Protein AF-A0A2V8FQ48-F1 (afdb_monomer_lite)

Radius of gyration: 16.32 Å; chains: 1; bounding box: 40×25×46 Å

pLDDT: mean 94.97, std 3.78, range [78.0, 98.56]

Structure (mmCIF, N/CA/C/O backbone):
data_AF-A0A2V8FQ48-F1
#
_entry.id   AF-A0A2V8FQ48-F1
#
loop_
_atom_site.group_PDB
_atom_site.id
_atom_site.type_symbol
_atom_site.label_atom_id
_atom_site.label_alt_id
_atom_site.label_comp_id
_atom_site.label_asym_id
_atom_site.label_entity_id
_atom_site.label_seq_id
_atom_site.pdbx_PDB_ins_code
_atom_site.Cartn_x
_atom_site.Cartn_y
_atom_site.Cartn_z
_atom_site.occupancy
_atom_site.B_iso_or_equiv
_atom_site.auth_seq_id
_atom_site.auth_comp_id
_atom_site.auth_asym_id
_atom_site.auth_atom_id
_atom_site.pdbx_PDB_model_num
ATOM 1 N N . MET A 1 1 ? -17.079 -13.298 23.525 1.00 84.00 1 MET A N 1
ATOM 2 C CA . MET A 1 1 ? -17.749 -12.470 22.495 1.00 84.00 1 MET A CA 1
ATOM 3 C C . MET A 1 1 ? -16.699 -11.563 21.871 1.00 84.00 1 MET A C 1
ATOM 5 O O . MET A 1 1 ? -16.005 -10.889 22.623 1.00 84.00 1 MET A O 1
ATOM 9 N N . ILE A 1 2 ? -16.544 -11.592 20.545 1.00 91.88 2 ILE A N 1
ATOM 10 C CA . ILE A 1 2 ? -15.587 -10.743 19.812 1.00 91.88 2 ILE A CA 1
ATOM 11 C C . ILE A 1 2 ? -16.107 -9.300 19.815 1.00 91.88 2 ILE A C 1
ATOM 13 O O . ILE A 1 2 ? -17.296 -9.086 19.600 1.00 91.88 2 ILE A O 1
ATOM 17 N N . ARG A 1 3 ? -15.232 -8.326 20.095 1.00 94.06 3 ARG A N 1
ATOM 18 C CA . ARG A 1 3 ? -15.585 -6.891 20.161 1.00 94.06 3 ARG A CA 1
ATOM 19 C C . ARG A 1 3 ? -14.783 -6.008 19.208 1.00 94.06 3 ARG A C 1
ATOM 21 O O . ARG A 1 3 ? -15.171 -4.868 18.967 1.00 94.06 3 ARG A O 1
ATOM 28 N N . GLY A 1 4 ? -13.681 -6.524 18.680 1.00 96.75 4 GLY A N 1
ATOM 29 C CA . GLY A 1 4 ? -12.855 -5.808 17.726 1.00 96.75 4 GLY A CA 1
ATOM 30 C C . GLY A 1 4 ? -12.203 -6.753 16.735 1.00 96.75 4 GLY A C 1
ATOM 31 O O . GLY A 1 4 ? -12.072 -7.947 17.009 1.00 96.75 4 GLY A O 1
ATOM 32 N N . ILE A 1 5 ? -11.860 -6.198 15.580 1.00 97.62 5 ILE A N 1
ATOM 33 C CA . ILE A 1 5 ? -11.263 -6.907 14.452 1.00 97.62 5 ILE A CA 1
ATOM 34 C C . ILE A 1 5 ? -10.086 -6.063 13.972 1.00 97.62 5 ILE A C 1
ATOM 36 O O . ILE A 1 5 ? -10.246 -4.869 13.713 1.00 97.62 5 ILE A O 1
ATOM 40 N N . LEU A 1 6 ? -8.914 -6.683 13.888 1.00 97.31 6 LEU A N 1
ATOM 41 C CA . LEU A 1 6 ? -7.713 -6.069 13.339 1.00 97.31 6 LEU A CA 1
ATOM 42 C C . LEU A 1 6 ? -7.457 -6.657 11.956 1.00 97.31 6 LEU A C 1
ATOM 44 O O . LEU A 1 6 ? -7.508 -7.875 11.784 1.00 97.31 6 LEU A O 1
ATOM 48 N N . PHE A 1 7 ? -7.194 -5.787 10.991 1.00 97.00 7 PHE A N 1
ATOM 49 C CA . PHE A 1 7 ? -6.877 -6.147 9.617 1.00 97.00 7 PHE A CA 1
ATOM 50 C C . PHE A 1 7 ? -5.411 -5.857 9.320 1.00 97.00 7 PHE A C 1
ATOM 52 O O . PHE A 1 7 ? -4.840 -4.895 9.837 1.00 97.00 7 PHE A O 1
ATOM 59 N N . ASP A 1 8 ? -4.821 -6.662 8.444 1.00 95.62 8 ASP A N 1
ATOM 60 C CA . ASP A 1 8 ? -3.612 -6.249 7.741 1.00 95.62 8 ASP A CA 1
ATOM 61 C C . ASP A 1 8 ? -3.965 -5.268 6.612 1.00 95.62 8 ASP A C 1
ATOM 63 O O . ASP A 1 8 ? -5.108 -5.235 6.149 1.00 95.62 8 ASP A O 1
ATOM 67 N N . MET A 1 9 ? -2.987 -4.495 6.138 1.00 94.44 9 MET A N 1
ATOM 68 C CA . MET A 1 9 ? -3.141 -3.721 4.904 1.00 94.44 9 MET A CA 1
ATOM 69 C C . MET A 1 9 ? -2.758 -4.582 3.695 1.00 94.44 9 MET A C 1
ATOM 71 O O . MET A 1 9 ? -3.629 -4.951 2.901 1.00 94.44 9 MET A O 1
ATOM 75 N N . GLY A 1 10 ? -1.475 -4.948 3.615 1.00 89.19 10 GLY A N 1
ATOM 76 C CA . GLY A 1 10 ? -0.878 -5.647 2.478 1.00 89.19 10 GLY A CA 1
ATOM 77 C C . GLY A 1 10 ? -1.511 -7.011 2.222 1.00 89.19 10 GLY A C 1
ATOM 78 O O . GLY A 1 10 ? -1.572 -7.862 3.107 1.00 89.19 10 GLY A O 1
ATOM 79 N N . GLY A 1 11 ? -2.021 -7.216 1.011 1.00 83.81 11 GLY A N 1
ATOM 80 C CA . GLY A 1 11 ? -2.681 -8.446 0.585 1.00 83.81 11 GLY A CA 1
ATOM 81 C C . GLY A 1 11 ? -4.034 -8.706 1.249 1.00 83.81 11 GLY A C 1
ATOM 82 O O . GLY A 1 11 ? -4.675 -9.687 0.906 1.00 83.81 11 GLY A O 1
ATOM 83 N N . THR A 1 12 ? -4.507 -7.856 2.167 1.00 91.94 12 THR A N 1
ATOM 84 C CA . THR A 1 12 ? -5.831 -7.991 2.798 1.00 91.94 12 THR A CA 1
ATOM 85 C C . THR A 1 12 ? -6.741 -6.866 2.330 1.00 91.94 12 THR A C 1
ATOM 87 O O . THR A 1 12 ? -7.610 -7.080 1.485 1.00 91.94 12 THR A O 1
ATOM 90 N N . LEU A 1 13 ? -6.515 -5.648 2.827 1.00 93.38 13 LEU A N 1
ATOM 91 C CA . LEU A 1 13 ? -7.339 -4.501 2.464 1.00 93.38 13 LEU A CA 1
ATOM 92 C C . LEU A 1 13 ? -6.982 -3.931 1.088 1.00 93.38 13 LEU A C 1
ATOM 94 O O . LEU A 1 13 ? -7.852 -3.341 0.455 1.00 93.38 13 LEU A O 1
ATOM 98 N N . ASP A 1 14 ? -5.757 -4.126 0.600 1.00 89.88 14 ASP A N 1
ATOM 99 C CA . ASP A 1 14 ? -5.295 -3.583 -0.688 1.00 89.88 14 ASP A CA 1
ATOM 100 C C . ASP A 1 14 ? -5.208 -4.612 -1.837 1.00 89.88 14 ASP A C 1
ATOM 102 O O . ASP A 1 14 ? -4.837 -4.254 -2.963 1.00 89.88 14 ASP A O 1
ATOM 106 N N . GLY A 1 15 ? -5.528 -5.886 -1.567 1.00 83.31 15 GLY A N 1
ATOM 107 C CA . GLY A 1 15 ? -5.160 -6.983 -2.466 1.00 83.31 15 GLY A CA 1
ATOM 108 C C . GLY A 1 15 ? -6.039 -8.235 -2.473 1.00 83.31 15 GLY A C 1
ATOM 109 O O . GLY A 1 15 ? -5.708 -9.138 -3.229 1.00 83.31 15 GLY A O 1
ATOM 110 N N . ASP A 1 16 ? -7.123 -8.317 -1.691 1.00 83.31 16 ASP A N 1
ATOM 111 C CA . ASP A 1 16 ? -8.076 -9.455 -1.696 1.00 83.31 16 ASP A CA 1
ATOM 112 C C . ASP A 1 16 ? -7.403 -10.848 -1.628 1.00 83.31 16 ASP A C 1
ATOM 114 O O . ASP A 1 16 ? -7.691 -11.769 -2.389 1.00 83.31 16 ASP A O 1
ATOM 118 N N . GLY A 1 17 ? -6.414 -10.990 -0.747 1.00 83.69 17 GLY A N 1
ATOM 119 C CA . GLY A 1 17 ? -5.619 -12.207 -0.562 1.00 83.69 17 GLY A CA 1
ATOM 120 C C . GLY A 1 17 ? -4.400 -12.341 -1.481 1.00 83.69 17 GLY A C 1
ATOM 121 O O . GLY A 1 17 ? -3.628 -13.287 -1.319 1.00 83.69 17 GLY A O 1
ATOM 122 N N . LEU A 1 18 ? -4.190 -11.426 -2.433 1.00 86.62 18 LEU A N 1
ATOM 123 C CA . LEU A 1 18 ? -3.072 -11.483 -3.376 1.00 86.62 18 LEU A CA 1
ATOM 124 C C . LEU A 1 18 ? -1.869 -10.669 -2.905 1.00 86.62 18 LEU A C 1
ATOM 126 O O . LEU A 1 18 ? -1.953 -9.468 -2.640 1.00 86.62 18 LEU A O 1
ATOM 130 N N . HIS A 1 19 ? -0.706 -11.316 -2.910 1.00 90.06 19 HIS A N 1
ATOM 131 C CA . HIS A 1 19 ? 0.565 -10.654 -2.658 1.00 90.06 19 HIS A CA 1
ATOM 132 C C . HIS A 1 19 ? 0.923 -9.698 -3.809 1.00 90.06 19 HIS A C 1
ATOM 134 O O . HIS A 1 19 ? 0.735 -10.018 -4.987 1.00 90.06 19 HIS A O 1
ATOM 140 N N . TRP A 1 20 ? 1.503 -8.539 -3.488 1.00 93.56 20 TRP A N 1
ATOM 141 C CA . TRP A 1 20 ? 1.867 -7.513 -4.473 1.00 93.56 20 TRP A CA 1
ATOM 142 C C . TRP A 1 20 ? 2.779 -8.046 -5.582 1.00 93.56 20 TRP A C 1
ATOM 144 O O . TRP A 1 20 ? 2.535 -7.794 -6.760 1.00 93.56 20 TRP A O 1
ATOM 154 N N . LEU A 1 21 ? 3.779 -8.855 -5.223 1.00 94.38 21 LEU A N 1
ATOM 155 C CA . LEU A 1 21 ? 4.643 -9.526 -6.196 1.00 94.38 21 LEU A CA 1
ATOM 156 C C . LEU A 1 21 ? 3.867 -10.329 -7.253 1.00 94.38 21 LEU A C 1
ATOM 158 O O . LEU A 1 21 ? 4.191 -10.251 -8.436 1.00 94.38 21 LEU A O 1
ATOM 162 N N . ASP A 1 22 ? 2.850 -11.101 -6.863 1.00 92.94 22 ASP A N 1
ATOM 163 C CA . ASP A 1 22 ? 2.088 -11.902 -7.826 1.00 92.94 22 ASP A CA 1
ATOM 164 C C . ASP A 1 22 ? 1.293 -11.012 -8.783 1.00 92.94 22 ASP A C 1
ATOM 166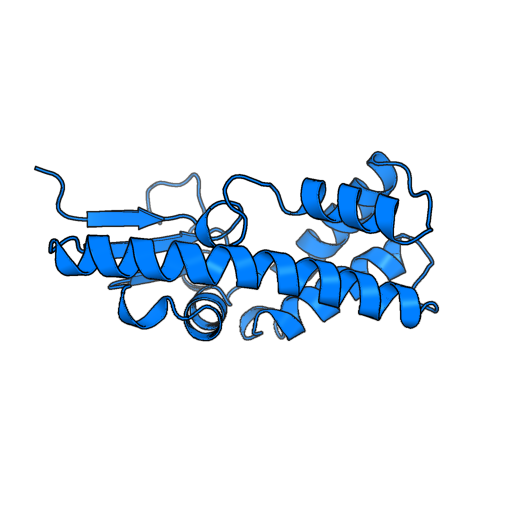 O O . ASP A 1 22 ? 1.222 -11.293 -9.981 1.00 92.94 22 ASP A O 1
ATOM 170 N N . ARG A 1 23 ? 0.792 -9.877 -8.286 1.00 93.50 23 ARG A N 1
ATOM 171 C CA . ARG A 1 23 ? 0.137 -8.856 -9.111 1.00 93.50 23 ARG A CA 1
ATOM 172 C C . ARG A 1 23 ? 1.115 -8.223 -10.098 1.00 93.50 23 ARG A C 1
ATOM 174 O O . ARG A 1 23 ? 0.791 -8.116 -11.278 1.00 93.50 23 ARG A O 1
ATOM 181 N N . PHE A 1 24 ? 2.328 -7.874 -9.663 1.00 95.50 24 PHE A N 1
ATOM 182 C CA . PHE A 1 24 ? 3.360 -7.362 -10.567 1.00 95.50 24 PHE A CA 1
ATOM 183 C C . PHE A 1 24 ? 3.767 -8.388 -11.625 1.00 95.50 24 PHE A C 1
ATOM 185 O O . PHE A 1 24 ? 3.903 -8.023 -12.789 1.00 95.50 24 PHE A O 1
ATOM 192 N N . VAL A 1 25 ? 3.887 -9.672 -11.277 1.00 94.81 25 VAL A N 1
ATOM 193 C CA . VAL A 1 25 ? 4.179 -10.734 -12.257 1.00 94.81 25 VAL A CA 1
ATOM 194 C C . VAL A 1 25 ? 3.121 -10.780 -13.363 1.00 94.81 25 VAL A C 1
ATOM 196 O O . VAL A 1 25 ? 3.474 -10.862 -14.539 1.00 94.81 25 VAL A O 1
ATOM 199 N N . VAL A 1 26 ? 1.836 -10.668 -13.011 1.00 93.12 26 VAL A N 1
ATOM 200 C CA . VAL A 1 26 ? 0.744 -10.597 -13.996 1.00 93.12 26 VAL A CA 1
ATOM 201 C C . VAL A 1 26 ? 0.820 -9.311 -14.825 1.00 93.12 26 VAL A C 1
ATOM 203 O O . VAL A 1 26 ? 0.678 -9.363 -16.046 1.00 93.12 26 VAL A O 1
ATOM 206 N N . LEU A 1 27 ? 1.084 -8.164 -14.191 1.00 94.69 27 LEU A N 1
ATOM 207 C CA . LEU A 1 27 ? 1.189 -6.876 -14.882 1.00 94.69 27 LEU A CA 1
ATOM 208 C C . LEU A 1 27 ? 2.342 -6.843 -15.891 1.00 94.69 27 LEU A C 1
ATOM 210 O O . LEU A 1 27 ? 2.136 -6.381 -17.010 1.00 94.69 27 LEU A O 1
ATOM 214 N N . TYR A 1 28 ? 3.520 -7.368 -15.541 1.00 95.19 28 TYR A N 1
ATOM 215 C CA . TYR A 1 28 ? 4.647 -7.478 -16.474 1.00 95.19 28 TYR A CA 1
ATOM 216 C C . TYR A 1 28 ? 4.333 -8.429 -17.633 1.00 95.19 28 TYR A C 1
ATOM 218 O O . TYR A 1 28 ? 4.587 -8.096 -18.786 1.00 95.19 28 TYR A O 1
ATOM 226 N N . ALA A 1 29 ? 3.705 -9.579 -17.368 1.00 91.75 29 ALA A N 1
ATOM 227 C CA . ALA A 1 29 ? 3.294 -10.490 -18.437 1.00 91.75 29 ALA A CA 1
ATOM 228 C C . ALA A 1 29 ? 2.307 -9.829 -19.423 1.00 91.75 29 ALA A C 1
ATOM 230 O O . ALA A 1 29 ? 2.360 -10.094 -20.624 1.00 91.75 29 ALA A O 1
ATOM 231 N N . GLY A 1 30 ? 1.435 -8.943 -18.928 1.00 89.56 30 GLY A N 1
ATOM 232 C CA . GLY A 1 30 ? 0.481 -8.178 -19.733 1.00 89.56 30 GLY A CA 1
ATOM 233 C C . GLY A 1 30 ? 1.022 -6.878 -20.344 1.00 89.56 30 GLY A C 1
ATOM 234 O O . GLY A 1 30 ? 0.320 -6.253 -21.139 1.00 89.56 30 GLY A O 1
ATOM 235 N N . SER A 1 31 ? 2.240 -6.444 -20.000 1.00 83.69 31 SER A N 1
ATOM 236 C CA . SER A 1 31 ? 2.791 -5.155 -20.447 1.00 83.69 31 SER A CA 1
ATOM 237 C C . SER A 1 31 ? 3.562 -5.226 -21.766 1.00 83.69 31 SER A C 1
ATOM 239 O O . SER A 1 31 ? 3.970 -4.192 -22.290 1.00 83.69 31 SER A O 1
ATOM 241 N N . GLY A 1 32 ? 3.740 -6.429 -22.321 1.00 78.00 32 GLY A N 1
ATOM 242 C CA . GLY A 1 32 ? 4.525 -6.668 -23.535 1.00 78.00 32 GLY A CA 1
ATOM 243 C C . GLY A 1 32 ? 6.020 -6.886 -23.279 1.00 78.00 32 GLY A C 1
ATOM 244 O O . GLY A 1 32 ? 6.746 -7.205 -24.218 1.00 78.00 32 GLY A O 1
ATOM 245 N N . LEU A 1 33 ? 6.478 -6.779 -22.024 1.00 78.38 33 LEU A N 1
ATOM 246 C CA . LEU A 1 33 ? 7.843 -7.107 -21.619 1.00 78.38 33 LEU A CA 1
ATOM 247 C C . LEU A 1 33 ? 7.878 -8.502 -20.979 1.00 78.38 33 LEU A C 1
ATOM 249 O O . LEU A 1 33 ? 7.372 -8.713 -19.879 1.00 78.38 33 LEU A O 1
ATOM 253 N N . THR A 1 34 ? 8.509 -9.472 -21.641 1.00 83.31 34 THR A N 1
ATOM 254 C CA . THR A 1 34 ? 8.689 -10.811 -21.063 1.00 83.31 34 THR A CA 1
ATOM 255 C C . THR A 1 34 ? 9.811 -10.790 -20.026 1.00 83.31 34 THR A C 1
ATOM 257 O O . THR A 1 34 ? 10.976 -11.019 -20.345 1.00 83.31 34 THR A O 1
ATOM 260 N N . VAL A 1 35 ? 9.456 -10.510 -18.772 1.00 90.69 35 VAL A N 1
ATOM 261 C CA . VAL A 1 35 ? 10.381 -10.562 -17.633 1.00 90.69 35 VAL A CA 1
ATOM 262 C C . VAL A 1 35 ? 10.214 -11.898 -16.899 1.00 90.69 35 VAL A C 1
ATOM 264 O O . VAL A 1 35 ? 9.111 -12.203 -16.439 1.00 90.69 35 VAL A O 1
ATOM 267 N N . PRO A 1 36 ? 11.279 -12.706 -16.751 1.00 93.88 36 PRO A N 1
ATOM 268 C CA . PRO A 1 36 ? 11.249 -13.900 -15.910 1.00 93.88 36 PRO A CA 1
ATOM 269 C C . PRO A 1 36 ? 10.812 -13.588 -14.467 1.00 93.88 36 PRO A C 1
ATOM 271 O O . PRO A 1 36 ? 11.174 -12.553 -13.904 1.00 93.88 36 PRO A O 1
ATOM 274 N N . ARG A 1 37 ? 10.030 -14.479 -13.839 1.00 94.94 37 ARG A N 1
ATOM 275 C CA . ARG A 1 37 ? 9.450 -14.253 -12.495 1.00 94.94 37 ARG A CA 1
ATOM 276 C C . ARG A 1 37 ? 10.507 -13.982 -11.419 1.00 94.94 37 ARG A C 1
ATOM 278 O O . ARG A 1 37 ? 10.245 -13.220 -10.494 1.00 94.94 37 ARG A O 1
ATOM 285 N N . ASP A 1 38 ? 11.672 -14.609 -11.511 1.00 96.75 38 ASP A N 1
ATOM 286 C CA . ASP A 1 38 ? 12.823 -14.386 -10.629 1.00 96.75 38 ASP A CA 1
ATOM 287 C C . ASP A 1 38 ? 13.394 -12.969 -10.771 1.00 96.75 38 ASP A C 1
ATOM 289 O O . ASP A 1 38 ? 13.719 -12.335 -9.770 1.00 96.75 38 ASP A O 1
ATOM 293 N N . ARG A 1 39 ? 13.429 -12.425 -11.993 1.00 97.19 39 ARG A N 1
ATOM 294 C CA . ARG A 1 39 ? 13.825 -11.033 -12.245 1.00 97.19 39 ARG A CA 1
ATOM 295 C C . ARG A 1 39 ? 12.786 -10.040 -11.727 1.00 97.19 39 ARG A C 1
ATOM 297 O O . ARG A 1 39 ? 13.174 -9.048 -11.118 1.00 97.19 39 ARG A O 1
ATOM 304 N N . VAL A 1 40 ? 11.488 -10.321 -11.895 1.00 97.00 40 VAL A N 1
ATOM 305 C CA . VAL A 1 40 ? 10.417 -9.502 -11.285 1.00 97.00 40 VAL A CA 1
ATOM 306 C C . VAL A 1 40 ? 10.535 -9.515 -9.762 1.00 97.00 40 VAL A C 1
ATOM 308 O O . VAL A 1 40 ? 10.438 -8.467 -9.135 1.00 97.00 40 VAL A O 1
ATOM 311 N N . ARG A 1 41 ? 10.799 -10.684 -9.166 1.00 97.56 41 ARG A N 1
ATOM 312 C CA . ARG A 1 41 ? 11.015 -10.821 -7.722 1.00 97.56 41 ARG A CA 1
ATOM 313 C C . ARG A 1 41 ? 12.200 -9.998 -7.239 1.00 97.56 41 ARG A C 1
ATOM 315 O O . ARG A 1 41 ? 12.026 -9.212 -6.326 1.00 97.56 41 ARG A O 1
ATOM 322 N N . ALA A 1 42 ? 13.358 -10.111 -7.885 1.00 98.00 42 ALA A N 1
ATOM 323 C CA . ALA A 1 42 ? 14.536 -9.333 -7.503 1.00 98.00 42 ALA A CA 1
ATOM 324 C C . ALA A 1 42 ? 14.290 -7.814 -7.587 1.00 98.00 42 ALA A C 1
ATOM 326 O O . ALA A 1 42 ? 14.713 -7.069 -6.707 1.00 98.00 42 ALA A O 1
ATOM 327 N N . ALA A 1 43 ? 13.576 -7.360 -8.621 1.00 98.00 43 ALA A N 1
ATOM 328 C CA . ALA A 1 43 ? 13.209 -5.956 -8.770 1.00 98.00 43 ALA A CA 1
ATOM 329 C C . ALA A 1 43 ? 12.217 -5.495 -7.691 1.00 98.00 43 ALA A C 1
ATOM 331 O O . ALA A 1 43 ? 12.343 -4.389 -7.170 1.00 98.00 43 ALA A O 1
ATOM 332 N N . PHE A 1 44 ? 11.239 -6.342 -7.359 1.00 97.88 44 PHE A N 1
ATOM 333 C CA . PHE A 1 44 ? 10.263 -6.099 -6.301 1.00 97.88 44 PHE A CA 1
ATOM 334 C C . PHE A 1 44 ? 10.933 -6.032 -4.925 1.00 97.88 44 PHE A C 1
ATOM 336 O O . PHE A 1 44 ? 10.724 -5.063 -4.206 1.00 97.88 44 PHE A O 1
ATOM 343 N N . ASP A 1 45 ? 11.790 -6.999 -4.594 1.00 97.69 45 ASP A N 1
ATOM 344 C CA . ASP A 1 45 ? 12.503 -7.054 -3.314 1.00 97.69 45 ASP A CA 1
ATOM 345 C C . ASP A 1 45 ? 13.402 -5.818 -3.120 1.00 97.69 45 ASP A C 1
ATOM 347 O O . ASP A 1 45 ? 13.489 -5.266 -2.023 1.00 97.69 45 ASP A O 1
ATOM 351 N N . GLU A 1 46 ? 14.040 -5.335 -4.193 1.00 97.88 46 GLU A N 1
ATOM 352 C CA . GLU A 1 46 ? 14.821 -4.095 -4.147 1.00 97.88 46 GLU A CA 1
ATOM 353 C C . GLU A 1 46 ? 13.937 -2.858 -3.933 1.00 97.88 46 GLU A C 1
ATOM 355 O O . GLU A 1 46 ? 14.301 -1.963 -3.167 1.00 97.88 46 GLU A O 1
ATOM 360 N N . ALA A 1 47 ? 12.767 -2.802 -4.570 1.00 98.00 47 ALA A N 1
ATOM 361 C CA . ALA A 1 47 ? 11.822 -1.709 -4.375 1.00 98.00 47 ALA A CA 1
ATOM 362 C C . ALA A 1 47 ? 11.237 -1.692 -2.950 1.00 98.00 47 ALA A C 1
ATOM 364 O O . ALA A 1 47 ? 11.169 -0.620 -2.352 1.00 98.00 47 ALA A O 1
ATOM 365 N N . GLU A 1 48 ? 10.926 -2.853 -2.365 1.00 95.88 48 GLU A N 1
ATOM 366 C CA . GLU A 1 48 ? 10.512 -2.989 -0.959 1.00 95.88 48 GLU A CA 1
ATOM 367 C C . GLU A 1 48 ? 11.614 -2.507 -0.002 1.00 95.88 48 GLU A C 1
ATOM 369 O O . GLU A 1 48 ? 11.365 -1.738 0.931 1.00 95.88 48 GLU A O 1
ATOM 374 N N . ARG A 1 49 ? 12.870 -2.897 -0.265 1.00 95.69 49 ARG A N 1
ATOM 375 C CA . ARG A 1 49 ? 14.029 -2.461 0.528 1.00 95.69 49 ARG A CA 1
ATOM 376 C C . ARG A 1 49 ? 14.193 -0.941 0.505 1.00 95.69 49 ARG A C 1
ATOM 378 O O . ARG A 1 49 ? 14.488 -0.342 1.540 1.00 95.69 49 ARG A O 1
ATOM 385 N N . LEU A 1 50 ? 14.033 -0.319 -0.662 1.00 96.62 50 LEU A N 1
ATOM 386 C CA . LEU A 1 50 ? 14.083 1.136 -0.802 1.00 96.62 50 LEU A CA 1
ATOM 387 C C . LEU A 1 50 ? 12.896 1.790 -0.084 1.00 96.62 50 LEU A C 1
ATOM 389 O O . LEU A 1 50 ? 13.107 2.720 0.699 1.00 96.62 50 LEU A O 1
ATOM 393 N N . ALA A 1 51 ? 11.687 1.246 -0.259 1.00 95.50 51 ALA A N 1
ATOM 394 C CA . ALA A 1 51 ? 10.461 1.761 0.341 1.00 95.50 51 ALA A CA 1
ATOM 395 C C . ALA A 1 51 ? 10.523 1.833 1.867 1.00 95.50 51 ALA A C 1
ATOM 397 O O . ALA A 1 51 ? 10.144 2.848 2.454 1.00 95.50 51 ALA A O 1
ATOM 398 N N . ALA A 1 52 ? 11.078 0.799 2.502 1.00 91.31 52 ALA A N 1
ATOM 399 C CA . ALA A 1 52 ? 11.210 0.716 3.953 1.00 91.31 52 ALA A CA 1
ATOM 400 C C . ALA A 1 52 ? 12.011 1.882 4.569 1.00 91.31 52 ALA A C 1
ATOM 402 O O . ALA A 1 52 ? 11.826 2.209 5.742 1.00 91.31 52 ALA A O 1
ATOM 403 N N . SER A 1 53 ? 12.892 2.515 3.788 1.00 90.38 53 SER A N 1
ATOM 404 C CA . SER A 1 53 ? 13.773 3.603 4.234 1.00 90.38 53 SER A CA 1
ATOM 405 C C . SER A 1 53 ? 13.455 4.970 3.622 1.00 90.38 53 SER A C 1
ATOM 407 O O . SER A 1 53 ? 14.078 5.962 3.991 1.00 90.38 53 SER A O 1
ATOM 409 N N . ASP A 1 54 ? 12.493 5.049 2.702 1.00 94.31 54 ASP A N 1
ATOM 410 C CA . ASP A 1 54 ? 12.192 6.272 1.963 1.00 94.31 54 ASP A CA 1
ATOM 411 C C . ASP A 1 54 ? 11.209 7.160 2.745 1.00 94.31 54 ASP A C 1
ATOM 413 O O . ASP A 1 54 ? 10.107 6.743 3.112 1.00 94.31 54 ASP A O 1
ATOM 417 N N . ASP A 1 55 ? 11.619 8.393 3.046 1.00 94.00 55 ASP A N 1
ATOM 418 C CA . ASP A 1 55 ? 10.797 9.345 3.805 1.00 94.00 55 ASP A CA 1
ATOM 419 C C . ASP A 1 55 ? 9.635 9.914 2.988 1.00 94.00 55 ASP A C 1
ATOM 421 O O . ASP A 1 55 ? 8.617 10.292 3.566 1.00 94.00 55 ASP A O 1
ATOM 425 N N . GLN A 1 56 ? 9.749 9.946 1.656 1.00 95.06 56 GLN A N 1
ATOM 426 C CA . GLN A 1 56 ? 8.655 10.402 0.799 1.00 95.06 56 GLN A CA 1
ATOM 427 C C . GLN A 1 56 ? 7.537 9.356 0.790 1.00 95.06 56 GLN A C 1
ATOM 429 O O . GLN A 1 56 ? 6.372 9.717 0.941 1.00 95.06 56 GLN A O 1
ATOM 434 N N . ILE A 1 57 ? 7.880 8.061 0.746 1.00 95.44 57 ILE A N 1
ATOM 435 C CA . ILE A 1 57 ? 6.904 6.979 0.923 1.00 95.44 57 ILE A CA 1
ATOM 436 C C . ILE A 1 57 ? 6.226 7.050 2.285 1.00 95.44 57 ILE A C 1
ATOM 438 O O . ILE A 1 57 ? 5.031 6.795 2.348 1.00 95.44 57 ILE A O 1
ATOM 442 N N . ALA A 1 58 ? 6.919 7.446 3.356 1.00 94.19 58 ALA A N 1
ATOM 443 C CA . ALA A 1 58 ? 6.340 7.489 4.702 1.00 94.19 58 ALA A CA 1
ATOM 444 C C . ALA A 1 58 ? 5.109 8.400 4.831 1.00 94.19 58 ALA A C 1
ATOM 446 O O . ALA A 1 58 ? 4.336 8.257 5.780 1.00 94.19 58 ALA A O 1
ATOM 447 N N . THR A 1 59 ? 4.918 9.340 3.911 1.00 93.69 59 THR A N 1
ATOM 448 C CA . THR A 1 59 ? 3.751 10.232 3.868 1.00 93.69 59 THR A CA 1
ATOM 449 C C . THR A 1 59 ? 2.937 10.098 2.586 1.00 93.69 59 THR A C 1
ATOM 451 O O . THR A 1 59 ? 1.952 10.813 2.438 1.00 93.69 59 THR A O 1
ATOM 454 N N . ALA A 1 60 ? 3.340 9.208 1.679 1.00 96.62 60 ALA A N 1
ATOM 455 C CA . ALA A 1 60 ? 2.762 9.090 0.351 1.00 96.62 60 ALA A CA 1
ATOM 456 C C . ALA A 1 60 ? 1.370 8.462 0.371 1.00 96.62 60 ALA A C 1
ATOM 458 O O . ALA A 1 60 ? 1.108 7.497 1.102 1.00 96.62 60 ALA A O 1
ATOM 459 N N . GLY A 1 61 ? 0.525 8.971 -0.520 1.00 96.44 61 GLY A N 1
ATOM 460 C CA . GLY A 1 61 ? -0.695 8.294 -0.935 1.00 96.44 61 GLY A CA 1
ATOM 461 C C . GLY A 1 61 ? -0.422 7.069 -1.813 1.00 96.44 61 GLY A C 1
ATOM 462 O O . GLY A 1 61 ? 0.730 6.749 -2.127 1.00 96.44 61 GLY A O 1
ATOM 463 N N . LEU A 1 62 ? -1.483 6.376 -2.235 1.00 96.56 62 LEU A N 1
ATOM 464 C CA . LEU A 1 62 ? -1.351 5.156 -3.047 1.00 96.56 62 LEU A CA 1
ATOM 465 C C . LEU A 1 62 ? -0.589 5.423 -4.353 1.00 96.56 62 LEU A C 1
ATOM 467 O O . LEU A 1 62 ? 0.369 4.719 -4.661 1.00 96.56 62 LEU A O 1
ATOM 471 N N 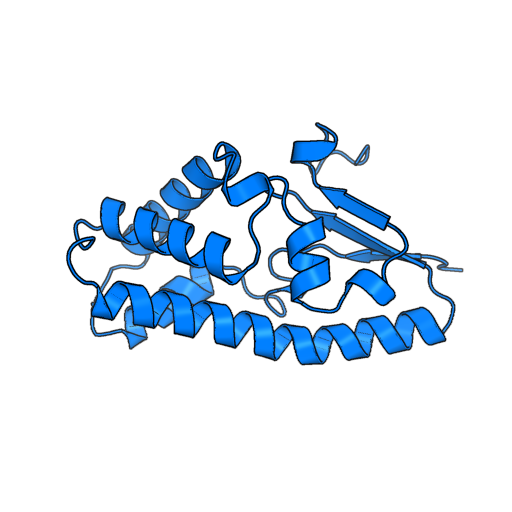. ASP A 1 63 ? -1.020 6.417 -5.124 1.00 97.00 63 ASP A N 1
ATOM 472 C CA . ASP A 1 63 ? -0.477 6.694 -6.455 1.00 97.00 63 ASP A CA 1
ATOM 473 C C . ASP A 1 63 ? 1.023 7.021 -6.379 1.00 97.00 63 ASP A C 1
ATOM 475 O O . ASP A 1 63 ? 1.826 6.367 -7.042 1.00 97.00 63 ASP A O 1
ATOM 479 N N . GLU A 1 64 ? 1.416 7.926 -5.479 1.00 97.50 64 GLU A N 1
ATOM 480 C CA . GLU A 1 64 ? 2.817 8.302 -5.242 1.00 97.50 64 GLU A CA 1
ATOM 481 C C . GLU A 1 64 ? 3.674 7.109 -4.787 1.00 97.50 64 GLU A C 1
ATOM 483 O O . GLU A 1 64 ? 4.802 6.927 -5.254 1.00 97.50 64 GLU A O 1
ATOM 488 N N . MET A 1 65 ? 3.149 6.265 -3.891 1.00 97.06 65 MET A N 1
ATOM 489 C CA . MET A 1 65 ? 3.846 5.061 -3.437 1.00 97.06 65 MET A CA 1
ATOM 490 C C . MET A 1 65 ? 4.112 4.111 -4.610 1.00 97.06 65 MET A C 1
ATOM 492 O O . MET A 1 65 ? 5.237 3.632 -4.775 1.00 97.06 65 MET A O 1
ATOM 496 N N . ILE A 1 66 ? 3.101 3.855 -5.444 1.00 97.69 66 ILE A N 1
ATOM 497 C CA . ILE A 1 66 ? 3.224 2.939 -6.581 1.00 97.69 66 ILE A CA 1
ATOM 498 C C . ILE A 1 66 ? 4.118 3.523 -7.678 1.00 97.69 66 ILE A C 1
ATOM 500 O O . ILE A 1 66 ? 4.925 2.785 -8.243 1.00 97.69 66 ILE A O 1
ATOM 504 N N . GLU A 1 67 ? 4.047 4.825 -7.956 1.00 98.06 67 GLU A N 1
ATOM 505 C CA . GLU A 1 67 ? 4.936 5.497 -8.914 1.00 98.06 67 GLU A CA 1
ATOM 506 C C . GLU A 1 67 ? 6.412 5.271 -8.580 1.00 98.06 67 GLU A C 1
ATOM 508 O O . GLU A 1 67 ? 7.199 4.875 -9.451 1.00 98.06 67 GLU A O 1
ATOM 513 N N . ARG A 1 68 ? 6.778 5.453 -7.305 1.00 97.81 68 ARG A N 1
ATOM 514 C CA . ARG A 1 68 ? 8.139 5.207 -6.811 1.00 97.81 68 ARG A CA 1
ATOM 515 C C . ARG A 1 68 ? 8.499 3.731 -6.873 1.00 97.81 68 ARG A C 1
ATOM 517 O O . ARG A 1 68 ? 9.552 3.382 -7.407 1.00 97.81 68 ARG A O 1
ATOM 524 N N . HIS A 1 69 ? 7.605 2.867 -6.392 1.00 98.06 69 HIS A N 1
ATOM 525 C CA . HIS A 1 69 ? 7.832 1.425 -6.356 1.00 98.06 69 HIS A CA 1
ATOM 526 C C . HIS A 1 69 ? 8.062 0.844 -7.759 1.00 98.06 69 HIS A C 1
ATOM 528 O O . HIS A 1 69 ? 8.944 0.010 -7.965 1.00 98.06 69 HIS A O 1
ATOM 534 N N . VAL A 1 70 ? 7.295 1.285 -8.760 1.00 98.12 70 VAL A N 1
ATOM 535 C CA . VAL A 1 70 ? 7.491 0.888 -10.163 1.00 98.12 70 VAL A CA 1
ATOM 536 C C . VAL A 1 70 ? 8.771 1.503 -10.727 1.00 98.12 70 VAL A C 1
ATOM 538 O O . VAL A 1 70 ? 9.519 0.810 -11.415 1.00 98.12 70 VAL A O 1
ATOM 541 N N . GLY A 1 71 ? 9.068 2.767 -10.411 1.00 98.06 71 GLY A N 1
ATOM 542 C CA . GLY A 1 71 ? 10.305 3.426 -10.836 1.00 98.06 71 GLY A CA 1
ATOM 543 C C . GLY A 1 71 ? 11.559 2.657 -10.407 1.00 98.06 71 GLY A C 1
ATOM 544 O O . GLY A 1 71 ? 12.446 2.410 -11.229 1.00 98.06 71 GLY A O 1
ATOM 545 N N . TRP A 1 72 ? 11.606 2.203 -9.152 1.00 98.44 72 TRP A N 1
ATOM 546 C CA . TRP A 1 72 ? 12.708 1.388 -8.631 1.00 98.44 72 TRP A CA 1
ATOM 547 C C . TRP A 1 72 ? 12.786 0.003 -9.269 1.00 98.44 72 TRP A C 1
ATOM 549 O O . TRP A 1 72 ? 13.878 -0.439 -9.630 1.00 98.44 72 TRP A O 1
ATOM 559 N N . GLN A 1 73 ? 11.645 -0.657 -9.484 1.00 98.25 73 GLN A N 1
ATOM 560 C CA . GLN A 1 73 ? 11.623 -1.936 -10.193 1.00 98.25 73 GLN A CA 1
ATOM 561 C C . GLN A 1 73 ? 12.185 -1.802 -11.615 1.00 98.25 73 GLN A C 1
ATOM 563 O O . GLN A 1 73 ? 13.041 -2.588 -12.019 1.00 98.25 73 GLN A O 1
ATOM 568 N N . LEU A 1 74 ? 11.759 -0.784 -12.369 1.00 97.25 74 LEU A N 1
ATOM 569 C CA . LEU A 1 74 ? 12.260 -0.555 -13.725 1.00 97.25 74 LEU A CA 1
ATOM 570 C C . LEU A 1 74 ? 13.743 -0.176 -13.736 1.00 97.25 74 LEU A C 1
ATOM 572 O O . LEU A 1 74 ? 14.462 -0.612 -14.632 1.00 97.25 74 LEU A O 1
ATOM 576 N N . ALA A 1 75 ? 14.230 0.559 -12.732 1.00 97.31 75 ALA A N 1
ATOM 577 C CA . ALA A 1 75 ? 15.662 0.817 -12.572 1.00 97.31 75 ALA A CA 1
ATOM 578 C C . ALA A 1 75 ? 16.458 -0.472 -12.356 1.00 97.31 75 ALA A C 1
ATOM 580 O O . ALA A 1 75 ? 17.462 -0.694 -13.033 1.00 97.31 75 ALA A O 1
ATOM 581 N N . ASN A 1 76 ? 15.973 -1.367 -11.494 1.00 97.19 76 ASN A N 1
ATOM 582 C CA . ASN A 1 76 ? 16.602 -2.666 -11.256 1.00 97.19 76 ASN A CA 1
ATOM 583 C C . ASN A 1 76 ? 16.604 -3.569 -12.509 1.00 97.19 76 ASN A C 1
ATOM 585 O O . ASN A 1 76 ? 17.542 -4.337 -12.745 1.00 97.19 76 ASN A O 1
ATOM 589 N N . LEU A 1 77 ? 15.572 -3.449 -13.347 1.00 95.62 77 LEU A N 1
ATOM 590 C CA . LEU A 1 77 ? 15.445 -4.180 -14.608 1.00 95.62 77 LEU A CA 1
ATOM 591 C C . LEU A 1 77 ? 16.196 -3.531 -15.784 1.00 95.62 77 LEU A C 1
ATOM 593 O O . LEU A 1 77 ? 16.276 -4.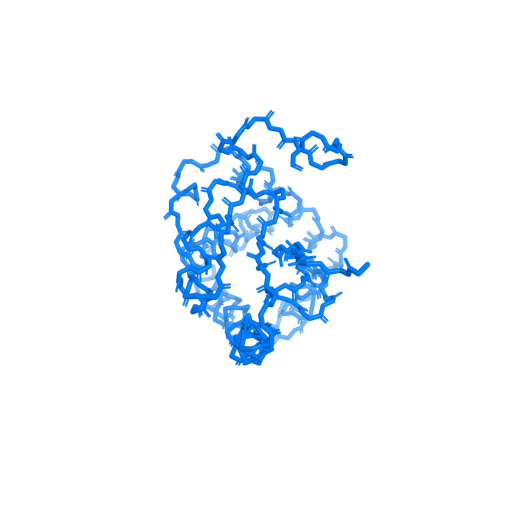149 -16.844 1.00 95.62 77 LEU A O 1
ATOM 597 N N . GLY A 1 78 ? 16.757 -2.328 -15.619 1.00 94.69 78 GLY A N 1
ATOM 598 C CA . GLY A 1 78 ? 17.417 -1.586 -16.700 1.00 94.69 78 GLY A CA 1
ATOM 599 C C . GLY A 1 78 ? 16.449 -0.981 -17.727 1.00 94.69 78 GLY A C 1
ATOM 600 O O . GLY A 1 78 ? 16.829 -0.760 -18.873 1.00 94.69 78 GLY A O 1
ATOM 601 N N . ALA A 1 79 ? 15.202 -0.722 -17.327 1.00 93.06 79 ALA A N 1
ATOM 602 C CA . ALA A 1 79 ? 14.099 -0.272 -18.178 1.00 93.06 79 ALA A CA 1
ATOM 603 C C . ALA A 1 79 ? 13.533 1.113 -17.787 1.00 93.06 79 ALA A C 1
ATOM 605 O O . ALA A 1 79 ? 12.447 1.479 -18.226 1.00 93.06 79 ALA A O 1
ATOM 606 N N . SER A 1 80 ? 14.249 1.917 -16.988 1.00 92.25 80 SER A N 1
ATOM 607 C CA . SER A 1 80 ? 13.770 3.2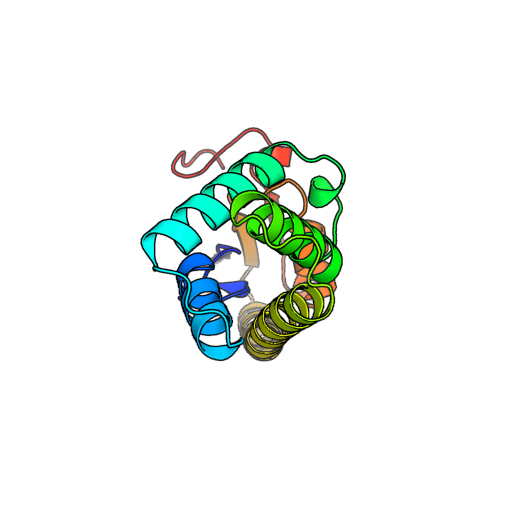35 -16.516 1.00 92.25 80 SER A CA 1
ATOM 608 C C . SER A 1 80 ? 13.459 4.254 -17.613 1.00 92.25 80 SER A C 1
ATOM 610 O O . SER A 1 80 ? 12.757 5.223 -17.348 1.00 92.25 80 SER A O 1
ATOM 612 N N . ALA A 1 81 ? 14.000 4.080 -18.822 1.00 92.56 81 ALA A N 1
ATOM 613 C CA . ALA A 1 81 ? 13.748 4.992 -19.937 1.00 92.56 81 ALA A CA 1
ATOM 614 C C . ALA A 1 81 ? 12.359 4.796 -20.577 1.00 92.56 81 ALA A C 1
ATOM 616 O O . ALA A 1 81 ? 11.909 5.657 -21.331 1.00 92.56 81 ALA A O 1
ATOM 617 N N . ASP A 1 82 ? 11.676 3.681 -20.294 1.00 93.81 82 ASP A N 1
ATOM 618 C CA . ASP A 1 82 ? 10.362 3.382 -20.858 1.00 93.81 82 ASP A CA 1
ATOM 619 C C . ASP A 1 82 ? 9.237 3.996 -20.008 1.00 93.81 82 ASP A C 1
ATOM 621 O O . ASP A 1 82 ? 8.641 3.357 -19.137 1.00 93.81 82 ASP A O 1
ATOM 625 N N . ALA A 1 83 ? 8.938 5.268 -20.281 1.00 94.50 83 ALA A N 1
ATOM 626 C CA . ALA A 1 83 ? 7.869 6.000 -19.604 1.00 94.50 83 ALA A CA 1
ATOM 627 C C . ALA A 1 83 ? 6.475 5.392 -19.853 1.00 94.50 83 ALA A C 1
ATOM 629 O O . ALA A 1 83 ? 5.612 5.447 -18.980 1.00 94.50 83 ALA A O 1
ATOM 630 N N . THR A 1 84 ? 6.253 4.773 -21.020 1.00 94.94 84 THR A N 1
ATOM 631 C CA . THR A 1 84 ? 4.961 4.145 -21.345 1.00 94.94 84 THR A CA 1
ATOM 632 C C . THR A 1 84 ? 4.751 2.871 -20.531 1.00 94.94 84 THR A C 1
ATOM 634 O O . THR A 1 84 ? 3.639 2.594 -20.076 1.00 94.94 84 THR A O 1
ATOM 637 N N . LEU A 1 85 ? 5.808 2.080 -20.335 1.00 95.00 85 LEU A N 1
ATOM 638 C CA . LEU A 1 85 ? 5.777 0.921 -19.452 1.00 95.00 85 LEU A CA 1
ATOM 639 C C . LEU A 1 85 ? 5.567 1.341 -17.995 1.00 95.00 85 LEU A C 1
ATOM 641 O O . LEU A 1 85 ? 4.731 0.739 -17.319 1.00 95.00 85 LEU A O 1
ATOM 645 N N . HIS A 1 86 ? 6.278 2.373 -17.529 1.00 96.44 86 HIS A N 1
ATOM 646 C CA . HIS A 1 86 ? 6.115 2.916 -16.175 1.00 96.44 86 HIS A CA 1
ATOM 647 C C . HIS A 1 86 ? 4.660 3.301 -15.898 1.00 96.44 86 HIS A C 1
ATOM 649 O O . HIS A 1 86 ? 4.045 2.730 -14.995 1.00 96.44 86 HIS A O 1
ATOM 655 N N . GLU A 1 87 ? 4.073 4.158 -16.736 1.00 96.25 87 GLU A N 1
ATOM 656 C CA . GLU A 1 87 ? 2.683 4.598 -16.588 1.00 96.25 87 GLU A CA 1
ATOM 657 C C . GLU A 1 87 ? 1.709 3.412 -16.591 1.00 96.25 87 GLU A C 1
ATOM 659 O O . GLU A 1 87 ? 0.834 3.307 -15.731 1.00 96.25 87 GLU A O 1
ATOM 664 N N . ARG A 1 88 ? 1.885 2.459 -17.513 1.00 95.88 88 ARG A N 1
ATOM 665 C CA . ARG A 1 88 ? 1.008 1.285 -17.622 1.00 95.88 88 ARG A CA 1
ATOM 666 C C . ARG A 1 88 ? 1.038 0.410 -16.370 1.00 95.88 88 ARG A C 1
ATOM 668 O O . ARG A 1 88 ? -0.017 -0.050 -15.931 1.00 95.88 88 ARG A O 1
ATOM 675 N N . LEU A 1 89 ? 2.222 0.163 -15.810 1.00 97.06 89 LEU A N 1
ATOM 676 C CA . LEU A 1 89 ? 2.383 -0.639 -14.595 1.00 97.06 89 LEU A CA 1
ATOM 677 C C . LEU A 1 89 ? 1.771 0.067 -13.382 1.00 97.06 89 LEU A C 1
ATOM 679 O O . LEU A 1 89 ? 1.036 -0.571 -12.627 1.00 97.06 89 LEU A O 1
ATOM 683 N N . VAL A 1 90 ? 2.015 1.375 -13.236 1.00 97.81 90 VAL A N 1
ATOM 684 C CA . VAL A 1 90 ? 1.431 2.191 -12.161 1.00 97.81 90 VAL A CA 1
ATOM 685 C C . VAL A 1 90 ? -0.092 2.157 -12.242 1.00 97.81 90 VAL A C 1
ATOM 687 O O . VAL A 1 90 ? -0.755 1.736 -11.295 1.00 97.81 90 VAL A O 1
ATOM 690 N N . GLN A 1 91 ? -0.658 2.514 -13.397 1.00 96.75 91 GLN A N 1
ATOM 691 C CA . GLN A 1 91 ? -2.108 2.577 -13.584 1.00 96.75 91 GLN A CA 1
ATOM 692 C C . GLN A 1 91 ? -2.777 1.207 -13.434 1.00 96.75 91 GLN A C 1
ATOM 694 O O . GLN A 1 91 ? -3.865 1.106 -12.864 1.00 96.75 91 GLN A O 1
ATOM 699 N N . GLY A 1 92 ? -2.136 0.141 -13.922 1.00 95.88 92 GLY A N 1
ATOM 700 C CA . GLY A 1 92 ? -2.629 -1.225 -13.765 1.00 95.88 92 GLY A CA 1
ATOM 701 C C . GLY A 1 92 ? -2.694 -1.654 -12.299 1.00 95.88 92 GLY A C 1
ATOM 702 O O . GLY A 1 92 ? -3.705 -2.210 -11.862 1.00 95.88 92 GLY A O 1
ATOM 703 N N . PHE A 1 93 ? -1.652 -1.349 -11.525 1.00 96.44 93 PHE A N 1
ATOM 704 C CA . PHE A 1 93 ? -1.600 -1.696 -10.109 1.00 96.44 93 PHE A CA 1
ATOM 705 C C . PHE A 1 93 ? -2.584 -0.860 -9.279 1.00 96.44 93 PHE A C 1
ATOM 707 O O . PHE A 1 93 ? -3.415 -1.427 -8.565 1.00 96.44 93 PHE A O 1
ATOM 714 N N . VAL A 1 94 ? -2.552 0.471 -9.424 1.00 97.06 94 VAL A N 1
ATOM 715 C CA . VAL A 1 94 ? -3.425 1.407 -8.693 1.00 97.06 94 VAL A CA 1
ATOM 716 C C . VAL A 1 94 ? -4.897 1.089 -8.931 1.00 97.06 94 VAL A C 1
ATOM 718 O O . VAL A 1 94 ? -5.659 0.975 -7.971 1.00 97.06 94 VAL A O 1
ATOM 721 N N . ARG A 1 95 ? -5.305 0.880 -10.190 1.00 95.62 95 ARG A N 1
ATOM 722 C CA . ARG A 1 95 ? -6.689 0.512 -10.526 1.00 95.62 95 ARG A CA 1
ATOM 723 C C . ARG A 1 95 ? -7.124 -0.746 -9.785 1.00 95.62 95 ARG A C 1
ATOM 725 O O . ARG A 1 95 ? -8.154 -0.739 -9.124 1.00 95.62 95 ARG A O 1
ATOM 732 N N . SER A 1 96 ? -6.300 -1.789 -9.835 1.00 93.81 96 SER A N 1
ATOM 733 C CA . SER A 1 96 ? -6.602 -3.053 -9.170 1.00 93.81 96 SER A CA 1
ATOM 734 C C . SER A 1 96 ? -6.703 -2.907 -7.642 1.00 93.81 96 SER A C 1
ATOM 736 O O . SER A 1 96 ? -7.547 -3.571 -7.047 1.00 93.81 96 SER A O 1
ATOM 738 N N . VAL A 1 97 ? -5.911 -2.032 -7.003 1.00 95.94 97 VAL A N 1
ATOM 739 C CA . VAL A 1 97 ? -6.073 -1.731 -5.564 1.00 95.94 97 VAL A CA 1
ATOM 740 C C . VAL A 1 97 ? -7.404 -1.022 -5.313 1.00 95.94 97 VAL A C 1
ATOM 742 O O . VAL A 1 97 ? -8.151 -1.414 -4.420 1.00 95.94 97 VAL A O 1
ATOM 745 N N . ARG A 1 98 ? -7.722 0.012 -6.100 1.00 95.94 98 ARG A N 1
ATOM 746 C CA . ARG A 1 98 ? -8.938 0.821 -5.916 1.00 95.94 98 ARG A CA 1
ATOM 747 C C . ARG A 1 98 ? -10.222 0.012 -6.127 1.00 95.94 98 ARG A C 1
ATOM 749 O O . ARG A 1 98 ? -11.188 0.214 -5.393 1.00 95.94 98 ARG A O 1
ATOM 756 N N . ASP A 1 99 ? -10.220 -0.928 -7.070 1.00 94.00 99 ASP A N 1
ATOM 757 C CA . ASP A 1 99 ? -11.355 -1.824 -7.325 1.00 94.00 99 ASP A CA 1
ATOM 758 C C . ASP A 1 99 ? -11.647 -2.723 -6.109 1.00 94.00 99 ASP A C 1
ATOM 760 O O . ASP A 1 99 ? -12.793 -2.826 -5.655 1.00 94.00 99 ASP A O 1
ATOM 764 N N . VAL A 1 100 ? -10.599 -3.320 -5.528 1.00 93.50 100 VAL A N 1
ATOM 765 C CA . VAL A 1 100 ? -10.696 -4.097 -4.281 1.00 93.50 100 VAL A CA 1
ATOM 766 C C . VAL A 1 100 ? -11.137 -3.198 -3.128 1.00 93.50 100 VAL A C 1
ATOM 768 O O . VAL A 1 100 ? -12.028 -3.560 -2.354 1.00 93.50 100 VAL A O 1
ATOM 771 N N . ALA A 1 101 ? -10.584 -1.989 -3.048 1.00 95.06 101 ALA A N 1
ATOM 772 C CA . ALA A 1 101 ? -10.864 -1.078 -1.955 1.00 95.06 101 ALA A CA 1
ATOM 773 C C . ALA A 1 101 ? -12.316 -0.618 -1.883 1.00 95.06 101 ALA A C 1
ATOM 775 O O . ALA A 1 101 ? -12.896 -0.583 -0.797 1.00 95.06 101 ALA A O 1
ATOM 776 N N . ALA A 1 102 ? -12.955 -0.362 -3.024 1.00 94.31 102 ALA A N 1
ATOM 777 C CA . ALA A 1 102 ? -14.377 -0.036 -3.055 1.00 94.31 102 ALA A CA 1
ATOM 778 C C . ALA A 1 102 ? -15.249 -1.156 -2.455 1.00 94.31 102 ALA A C 1
ATOM 780 O O . ALA A 1 102 ? -16.272 -0.885 -1.820 1.00 94.31 102 ALA A O 1
ATOM 781 N N . THR A 1 103 ? -14.850 -2.417 -2.635 1.00 94.56 103 THR A N 1
ATOM 782 C CA . THR A 1 103 ? -15.540 -3.573 -2.047 1.00 94.56 103 THR A CA 1
ATOM 783 C C . THR A 1 103 ? -15.250 -3.677 -0.551 1.00 94.56 103 THR A C 1
ATOM 785 O O . THR A 1 103 ? -16.183 -3.764 0.250 1.00 94.56 103 THR A O 1
ATOM 788 N N . ASN A 1 104 ? -13.981 -3.571 -0.156 1.00 95.56 104 ASN A N 1
ATOM 789 C CA . ASN A 1 104 ? -13.561 -3.662 1.242 1.00 95.56 104 ASN A CA 1
ATOM 790 C C . ASN A 1 104 ? -14.124 -2.530 2.109 1.00 95.56 104 ASN A C 1
ATOM 792 O O . ASN A 1 104 ? -14.549 -2.781 3.235 1.00 95.56 104 ASN A O 1
ATOM 796 N N . ALA A 1 105 ? -14.240 -1.310 1.581 1.00 96.62 105 ALA A N 1
ATOM 797 C CA . ALA A 1 105 ? -14.858 -0.191 2.289 1.00 96.62 105 ALA A CA 1
ATOM 798 C C . ALA A 1 105 ? -16.310 -0.497 2.699 1.00 96.62 105 ALA A C 1
ATOM 800 O O . ALA A 1 105 ? -16.727 -0.162 3.807 1.00 96.62 105 ALA A O 1
ATOM 801 N N . ARG A 1 106 ? -17.076 -1.201 1.851 1.00 96.69 106 ARG A N 1
ATOM 802 C CA . ARG A 1 106 ? -18.450 -1.626 2.180 1.00 96.69 106 ARG A CA 1
ATOM 803 C C . ARG A 1 106 ? -18.475 -2.675 3.290 1.00 96.69 106 ARG A C 1
ATOM 805 O O . ARG A 1 106 ? -19.345 -2.619 4.154 1.00 96.69 106 ARG A O 1
ATOM 812 N N . VAL A 1 107 ? -17.518 -3.603 3.286 1.00 96.19 107 VAL A N 1
ATOM 813 C CA . VAL A 1 107 ? -17.379 -4.617 4.344 1.00 96.19 107 VAL A CA 1
ATOM 814 C C . VAL A 1 107 ? -17.028 -3.958 5.678 1.00 96.19 107 VAL A C 1
ATOM 816 O O . VAL A 1 107 ? -17.644 -4.266 6.697 1.00 96.19 107 VAL A O 1
ATOM 819 N N . LEU A 1 108 ? -16.087 -3.011 5.678 1.00 97.88 108 LEU A N 1
ATOM 820 C CA . LEU A 1 108 ? -15.734 -2.242 6.872 1.00 97.88 108 LEU A CA 1
ATOM 821 C C . LEU A 1 108 ? -16.935 -1.444 7.399 1.00 97.88 108 LEU A C 1
ATOM 823 O O . LEU A 1 108 ? -17.185 -1.445 8.603 1.00 97.88 108 LEU A O 1
ATOM 827 N N . ALA A 1 109 ? -17.718 -0.829 6.509 1.00 98.12 109 ALA A N 1
ATOM 828 C CA . ALA A 1 109 ? -18.937 -0.119 6.881 1.00 98.12 109 ALA A CA 1
ATOM 829 C C . ALA A 1 109 ? -19.974 -1.034 7.556 1.00 98.12 109 ALA A C 1
ATOM 831 O O . ALA A 1 109 ? -20.523 -0.663 8.595 1.00 98.12 109 ALA A O 1
ATOM 832 N N . ASP A 1 110 ? -20.221 -2.232 7.011 1.00 98.12 110 ASP A N 1
ATOM 833 C CA . ASP A 1 110 ? -21.144 -3.209 7.608 1.00 98.12 110 ASP A CA 1
ATOM 834 C C . ASP A 1 110 ? -20.672 -3.659 8.998 1.00 98.12 110 ASP A C 1
ATOM 836 O O . ASP A 1 110 ? -21.427 -3.622 9.972 1.00 98.12 110 ASP A O 1
ATOM 840 N N . LEU A 1 111 ? -19.393 -4.019 9.129 1.00 97.69 111 LEU A N 1
ATOM 841 C CA . LEU A 1 111 ? -18.828 -4.450 10.407 1.00 97.69 111 LEU A CA 1
ATOM 842 C C . LEU A 1 111 ? -18.883 -3.336 11.462 1.00 97.69 111 LEU A C 1
ATOM 844 O O . LEU A 1 111 ? -19.261 -3.592 12.609 1.00 97.69 111 LEU A O 1
ATOM 848 N N . ALA A 1 112 ? -18.570 -2.099 11.081 1.00 97.38 112 ALA A N 1
ATOM 849 C CA . ALA A 1 112 ? -18.701 -0.948 11.966 1.00 97.38 112 ALA A CA 1
ATOM 850 C C . ALA A 1 112 ? -20.170 -0.715 12.369 1.00 97.38 112 ALA A C 1
ATOM 852 O O . ALA A 1 112 ? -20.462 -0.526 13.551 1.00 97.38 112 ALA A O 1
ATOM 853 N N . GLY A 1 113 ? -21.111 -0.815 11.421 1.00 97.25 113 GLY A N 1
ATOM 854 C CA . GLY A 1 113 ? -22.554 -0.700 11.672 1.00 97.25 113 GLY A CA 1
ATOM 855 C C . GLY A 1 113 ? -23.103 -1.770 12.621 1.00 97.25 113 GLY A C 1
ATOM 856 O O . GLY A 1 113 ? -24.047 -1.523 13.370 1.00 97.25 113 GLY A O 1
ATOM 857 N N . ARG A 1 114 ? -22.461 -2.941 12.665 1.00 96.81 114 ARG A N 1
ATOM 858 C CA . ARG A 1 114 ? -22.751 -4.026 13.617 1.00 96.81 114 ARG A CA 1
ATOM 859 C C . ARG A 1 114 ? -22.137 -3.811 15.007 1.00 96.81 114 ARG A C 1
ATOM 861 O O . ARG A 1 114 ? -22.329 -4.647 15.890 1.00 96.81 114 ARG A O 1
ATOM 868 N N . GLY A 1 115 ? -21.417 -2.708 15.220 1.00 96.44 115 GLY A N 1
ATOM 869 C CA . GLY A 1 115 ? -20.844 -2.318 16.509 1.00 96.44 115 GLY A CA 1
ATOM 870 C C . GLY A 1 115 ? -19.451 -2.886 16.796 1.00 96.44 115 GLY A C 1
ATOM 871 O O . GLY A 1 115 ? -18.995 -2.808 17.940 1.00 96.44 115 GLY A O 1
ATOM 872 N N . PHE A 1 116 ? -18.763 -3.456 15.800 1.00 98.06 116 PHE A N 1
ATOM 873 C CA . PHE A 1 116 ? -17.370 -3.877 15.963 1.00 98.06 116 PHE A CA 1
ATOM 874 C C . PHE A 1 116 ? -16.425 -2.671 15.942 1.00 98.06 116 PHE A C 1
ATOM 876 O O . PHE A 1 116 ? -16.575 -1.762 15.129 1.00 98.06 116 PHE A O 1
ATOM 883 N N . ARG A 1 117 ? -15.399 -2.688 16.801 1.00 97.88 117 ARG A N 1
ATOM 884 C CA . ARG A 1 117 ? -14.267 -1.755 16.693 1.00 97.88 117 ARG A CA 1
ATOM 885 C C . ARG A 1 117 ? -13.255 -2.299 15.696 1.00 97.88 117 ARG A C 1
ATOM 887 O O . ARG A 1 117 ? -12.701 -3.374 15.920 1.00 97.88 117 ARG A O 1
ATOM 894 N N . LEU A 1 118 ? -13.020 -1.576 14.612 1.00 98.56 118 LEU A N 1
ATOM 895 C CA . LEU A 1 118 ? -12.114 -2.015 13.555 1.00 98.56 118 LEU A CA 1
ATOM 896 C C . LEU A 1 118 ? -10.777 -1.292 13.678 1.00 98.56 118 LEU A C 1
ATOM 898 O O . LEU A 1 118 ? -10.737 -0.119 14.050 1.00 98.56 118 LEU A O 1
ATOM 902 N N . GLY A 1 119 ? -9.690 -1.977 13.356 1.00 98.00 119 GLY A N 1
ATOM 903 C CA . GLY A 1 119 ? -8.375 -1.360 13.277 1.00 98.00 119 GLY A CA 1
ATOM 904 C C . GLY A 1 119 ? -7.502 -1.997 12.211 1.00 98.00 119 GLY A C 1
ATOM 905 O O . GLY A 1 119 ? -7.787 -3.098 11.745 1.00 98.00 119 GLY A O 1
ATOM 906 N N . VAL A 1 120 ? -6.439 -1.298 11.833 1.00 98.19 120 VAL A N 1
ATOM 907 C CA . VAL A 1 120 ? -5.407 -1.809 10.925 1.00 98.19 120 VAL A CA 1
ATOM 908 C C . VAL A 1 120 ? -4.094 -1.928 11.684 1.00 98.19 120 VAL A C 1
ATOM 910 O O . VAL A 1 120 ? -3.722 -0.998 12.396 1.00 98.19 120 VAL A O 1
ATOM 913 N N . VAL A 1 121 ? -3.401 -3.054 11.515 1.00 97.94 121 VAL A N 1
ATOM 914 C CA . VAL A 1 121 ? -2.047 -3.291 12.030 1.00 97.94 121 VAL A CA 1
ATOM 915 C C . VAL A 1 121 ? -1.194 -3.848 10.897 1.00 97.94 121 VAL A C 1
ATOM 917 O O . VAL A 1 121 ? -1.348 -5.002 10.484 1.00 97.94 121 VAL A O 1
ATOM 920 N N . SER A 1 122 ? -0.288 -3.021 10.380 1.00 96.75 122 SER A N 1
ATOM 921 C CA . SER A 1 122 ? 0.492 -3.347 9.187 1.00 96.75 122 SER A CA 1
ATOM 922 C C . SER A 1 122 ? 1.985 -3.143 9.409 1.00 96.75 122 SER A C 1
ATOM 924 O O . SER A 1 122 ? 2.404 -2.162 10.028 1.00 96.75 122 SER A O 1
ATOM 926 N N . ASN A 1 123 ? 2.781 -4.052 8.834 1.00 95.25 123 ASN A N 1
ATOM 927 C CA . ASN A 1 123 ? 4.209 -3.822 8.640 1.00 95.25 123 ASN A CA 1
ATOM 928 C C . ASN A 1 123 ? 4.364 -2.840 7.470 1.00 95.25 123 ASN A C 1
ATOM 930 O O . ASN A 1 123 ? 4.529 -3.253 6.328 1.00 95.25 123 ASN A O 1
ATOM 934 N N . GLY A 1 124 ? 4.151 -1.555 7.750 1.00 92.94 124 GLY A N 1
ATOM 935 C CA . GLY A 1 124 ? 4.057 -0.487 6.760 1.00 92.94 124 GLY A CA 1
ATOM 936 C C . GLY A 1 124 ? 5.340 0.323 6.616 1.00 92.94 124 GLY A C 1
ATOM 937 O O . GLY A 1 124 ? 6.262 0.234 7.426 1.00 92.94 124 GLY A O 1
ATOM 938 N N . CYS A 1 125 ? 5.367 1.166 5.584 1.00 94.75 125 CYS A N 1
ATOM 939 C CA . CYS A 1 125 ? 6.475 2.082 5.317 1.00 94.75 125 CYS A CA 1
ATOM 940 C C . CYS A 1 125 ? 6.293 3.455 5.986 1.00 94.75 125 CYS A C 1
ATOM 942 O O . CYS A 1 125 ? 7.025 4.389 5.663 1.00 94.75 125 CYS A O 1
ATOM 944 N N . GLY A 1 126 ? 5.349 3.604 6.920 1.00 95.75 126 GLY A N 1
ATOM 945 C CA . GLY A 1 126 ? 5.026 4.860 7.599 1.00 95.75 126 GLY A CA 1
ATOM 946 C C . GLY A 1 126 ? 3.733 5.523 7.118 1.00 95.75 126 GLY A C 1
ATOM 947 O O . GLY A 1 126 ? 3.276 6.472 7.763 1.00 95.75 126 GLY A O 1
ATOM 948 N N . ASN A 1 127 ? 3.141 5.045 6.023 1.00 97.12 127 ASN A N 1
ATOM 949 C CA . ASN A 1 127 ? 2.026 5.681 5.322 1.00 97.12 127 ASN A CA 1
ATOM 950 C C . ASN A 1 127 ? 0.700 4.923 5.388 1.00 97.12 127 ASN A C 1
ATOM 952 O O . ASN A 1 127 ? -0.246 5.320 4.712 1.00 97.12 127 ASN A O 1
ATOM 956 N N . VAL A 1 128 ? 0.568 3.884 6.217 1.00 97.25 128 VAL A N 1
ATOM 957 C CA . VAL A 1 128 ? -0.689 3.111 6.301 1.00 97.25 128 VAL A CA 1
ATOM 958 C C . VAL A 1 128 ? -1.892 4.016 6.603 1.00 97.25 128 VAL A C 1
ATOM 960 O O . VAL A 1 128 ? -2.972 3.810 6.058 1.00 97.25 128 VAL A O 1
ATOM 963 N N . GLY A 1 129 ? -1.706 5.067 7.410 1.00 97.19 129 GLY A N 1
ATOM 964 C CA . GLY A 1 129 ? -2.743 6.074 7.661 1.00 97.19 129 GLY A CA 1
ATOM 965 C C . GLY A 1 129 ? -3.166 6.860 6.416 1.00 97.19 129 GLY A C 1
ATOM 966 O O . GLY A 1 129 ? -4.362 7.050 6.207 1.00 97.19 129 GLY A O 1
ATOM 967 N N . ALA A 1 130 ? -2.208 7.270 5.579 1.00 97.31 130 ALA A N 1
ATOM 968 C CA . ALA A 1 130 ? -2.484 7.957 4.317 1.00 97.31 130 ALA A CA 1
ATOM 969 C C . ALA A 1 130 ? -3.214 7.024 3.340 1.00 97.31 130 ALA A C 1
ATOM 971 O O . ALA A 1 130 ? -4.257 7.391 2.812 1.00 97.31 130 ALA A O 1
ATOM 972 N N . LEU A 1 131 ? -2.760 5.772 3.217 1.00 97.31 131 LEU A N 1
ATOM 973 C CA . LEU A 1 131 ? -3.430 4.756 2.400 1.00 97.31 131 LEU A CA 1
ATOM 974 C C . LEU A 1 131 ? -4.871 4.502 2.865 1.00 97.31 131 LEU A C 1
ATOM 976 O O . LEU A 1 131 ? -5.790 4.472 2.052 1.00 97.31 131 LEU A O 1
ATOM 980 N N . CYS A 1 132 ? -5.108 4.368 4.173 1.00 97.69 132 CYS A N 1
ATOM 981 C CA . CYS A 1 132 ? -6.463 4.224 4.713 1.00 97.69 132 CYS A CA 1
ATOM 982 C C . CYS A 1 132 ? -7.361 5.428 4.394 1.00 97.69 132 CYS A C 1
ATOM 984 O O . CYS A 1 132 ? -8.570 5.252 4.228 1.00 97.69 132 CYS A O 1
ATOM 986 N N . ALA A 1 133 ? -6.810 6.643 4.352 1.00 96.75 133 ALA A N 1
ATOM 987 C CA . ALA A 1 133 ? -7.562 7.835 3.979 1.00 96.75 133 ALA A CA 1
ATOM 988 C C . ALA A 1 133 ? -7.888 7.833 2.478 1.00 96.75 133 ALA A C 1
ATOM 990 O O . ALA A 1 133 ? -9.059 7.952 2.116 1.00 96.75 133 ALA A O 1
ATOM 991 N N . ASP A 1 134 ? -6.886 7.599 1.630 1.00 95.75 134 ASP A N 1
ATOM 992 C CA . ASP A 1 134 ? -7.017 7.550 0.169 1.00 95.75 134 ASP A CA 1
ATOM 993 C C . ASP A 1 134 ? -8.011 6.486 -0.303 1.00 95.75 134 ASP A C 1
ATOM 995 O O . ASP A 1 134 ? -8.789 6.708 -1.232 1.00 95.75 134 ASP A O 1
ATOM 999 N N . LEU A 1 135 ? -8.007 5.324 0.352 1.00 96.44 135 LEU A N 1
ATOM 1000 C CA . LEU A 1 135 ? -8.869 4.191 0.018 1.00 96.44 135 LEU A CA 1
ATOM 1001 C C . LEU A 1 135 ? -10.270 4.288 0.647 1.00 96.44 135 LEU A C 1
ATOM 1003 O O . LEU A 1 135 ? -11.108 3.414 0.425 1.00 96.44 135 LEU A O 1
ATOM 1007 N N . GLY A 1 136 ? -10.549 5.341 1.424 1.00 96.56 136 GLY A N 1
ATOM 1008 C CA . GLY A 1 136 ? -11.859 5.565 2.040 1.00 96.56 136 GLY A CA 1
ATOM 1009 C C . GLY A 1 136 ? -12.157 4.672 3.250 1.00 96.56 136 GLY A C 1
ATOM 1010 O O . GLY A 1 136 ? -13.319 4.486 3.608 1.00 96.56 136 GLY A O 1
ATOM 1011 N N . TYR A 1 137 ? -11.131 4.120 3.899 1.00 97.81 137 TYR A N 1
ATOM 1012 C CA . TYR A 1 137 ? -11.277 3.263 5.081 1.00 97.81 137 TYR A CA 1
ATOM 1013 C C . TYR A 1 137 ? -11.313 4.042 6.390 1.00 97.81 137 TYR A C 1
ATOM 1015 O O . TYR A 1 137 ? -11.938 3.592 7.350 1.00 97.81 137 TYR A O 1
ATOM 1023 N N . ALA A 1 138 ? -10.662 5.209 6.435 1.00 96.69 138 ALA A N 1
ATOM 1024 C CA . ALA A 1 138 ? -10.500 6.009 7.648 1.00 96.69 138 ALA A CA 1
ATOM 1025 C C . ALA A 1 138 ? -11.795 6.219 8.469 1.00 96.69 138 ALA A C 1
ATOM 1027 O O . ALA A 1 138 ? -11.723 6.076 9.689 1.00 96.69 138 ALA A O 1
ATOM 1028 N N . PRO A 1 139 ? -12.983 6.465 7.873 1.00 97.38 139 PRO A N 1
ATOM 1029 C CA . PRO A 1 139 ? -14.220 6.647 8.641 1.00 97.38 139 PRO A CA 1
ATOM 1030 C C . PRO A 1 139 ? -14.659 5.431 9.474 1.00 97.38 139 PRO A C 1
ATOM 1032 O O . PRO A 1 139 ? -15.453 5.584 10.400 1.00 97.38 139 PRO A O 1
ATOM 1035 N N . TYR A 1 140 ? -14.177 4.230 9.146 1.00 98.12 140 TYR A N 1
ATOM 1036 C CA . TYR A 1 140 ? -14.595 2.974 9.779 1.00 98.12 140 TYR A CA 1
ATOM 1037 C C . TYR A 1 140 ? -13.574 2.433 10.785 1.00 98.12 140 TYR A C 1
ATOM 1039 O O . TYR A 1 140 ? -13.857 1.462 11.487 1.00 98.12 140 TYR A O 1
ATOM 1047 N N . LEU A 1 141 ? -12.386 3.037 10.863 1.00 98.00 141 LEU A N 1
ATOM 1048 C CA . LEU A 1 141 ? -11.268 2.536 11.656 1.00 98.00 141 LEU A CA 1
ATOM 1049 C C . LEU A 1 141 ? -11.124 3.328 12.958 1.00 98.00 141 LEU A C 1
ATOM 1051 O O . LEU A 1 141 ? -10.985 4.545 12.966 1.00 98.00 141 LEU A O 1
ATOM 1055 N N . SER A 1 142 ? -11.120 2.611 14.080 1.00 97.00 142 SER A N 1
ATOM 1056 C CA . SER A 1 142 ? -10.868 3.161 15.417 1.00 97.00 142 SER A CA 1
ATOM 1057 C C . SER A 1 142 ? -9.375 3.287 15.739 1.00 97.00 142 SER A C 1
ATOM 1059 O O . SER A 1 142 ? -9.013 4.029 16.647 1.00 97.00 142 SER A O 1
ATOM 1061 N N . ALA A 1 143 ? -8.518 2.540 15.039 1.00 97.12 143 ALA A N 1
ATOM 1062 C CA . ALA A 1 143 ? -7.070 2.561 15.216 1.00 97.12 143 ALA A CA 1
ATOM 1063 C C . ALA A 1 143 ? -6.353 2.192 13.911 1.00 97.12 143 ALA A C 1
ATOM 1065 O O . ALA A 1 143 ? -6.798 1.309 13.178 1.00 97.12 143 ALA A O 1
ATOM 1066 N N . ILE A 1 144 ? -5.227 2.849 13.641 1.00 98.00 144 ILE A N 1
ATOM 1067 C CA . ILE A 1 144 ? -4.337 2.534 12.522 1.00 98.00 144 ILE A CA 1
ATOM 1068 C C . ILE A 1 144 ? -2.915 2.502 13.075 1.00 98.00 144 ILE A C 1
ATOM 1070 O O . ILE A 1 144 ? -2.392 3.540 13.481 1.00 98.00 144 ILE A O 1
ATOM 1074 N N . ILE A 1 145 ? -2.315 1.315 13.114 1.00 97.81 145 ILE A N 1
ATOM 1075 C CA . ILE A 1 145 ? -0.964 1.076 13.617 1.00 97.81 145 ILE A CA 1
ATOM 1076 C C . ILE A 1 145 ? -0.054 0.716 12.444 1.00 97.81 145 ILE A C 1
ATOM 1078 O O . ILE A 1 145 ? -0.264 -0.272 11.736 1.00 97.81 145 ILE A O 1
ATOM 1082 N N . ASP A 1 146 ? 0.961 1.550 12.251 1.00 97.31 146 ASP A N 1
ATOM 1083 C CA . ASP A 1 146 ? 2.020 1.369 11.266 1.00 97.31 146 ASP A CA 1
ATOM 1084 C C . ASP A 1 146 ? 3.324 1.050 11.997 1.00 97.31 146 ASP A C 1
ATOM 1086 O O . ASP A 1 146 ? 3.776 1.835 12.838 1.00 97.31 146 ASP A O 1
ATOM 1090 N N . SER A 1 147 ? 3.930 -0.089 11.668 1.00 96.31 147 SER A N 1
ATOM 1091 C CA . SER A 1 147 ? 5.131 -0.587 12.340 1.00 96.31 147 SER A CA 1
ATOM 1092 C C . SER A 1 147 ? 6.298 0.396 12.349 1.00 96.31 147 SER A C 1
ATOM 1094 O O . SER A 1 147 ? 6.978 0.537 13.366 1.00 96.31 147 SER A O 1
ATOM 1096 N N . ARG A 1 148 ? 6.526 1.127 11.248 1.00 94.56 148 ARG A N 1
ATOM 1097 C CA . ARG A 1 148 ? 7.622 2.103 11.156 1.00 94.56 148 ARG A CA 1
ATOM 1098 C C . ARG A 1 148 ? 7.373 3.285 12.088 1.00 94.56 148 ARG A C 1
ATOM 1100 O O . ARG A 1 148 ? 8.319 3.827 12.652 1.00 94.56 148 ARG A O 1
ATOM 1107 N N . ARG A 1 149 ? 6.109 3.685 12.263 1.00 94.94 149 ARG A N 1
ATOM 1108 C CA . ARG A 1 149 ? 5.727 4.806 13.140 1.00 94.94 149 ARG A CA 1
ATOM 1109 C C . ARG A 1 149 ? 5.874 4.465 14.619 1.00 94.94 149 ARG A C 1
ATOM 1111 O O . ARG A 1 149 ? 6.275 5.335 15.386 1.00 94.94 149 ARG A O 1
ATOM 1118 N N . VAL A 1 150 ? 5.539 3.236 15.013 1.00 96.31 150 VAL A N 1
ATOM 1119 C CA . VAL A 1 150 ? 5.564 2.815 16.426 1.00 96.31 150 VAL A CA 1
ATOM 1120 C C . VAL A 1 150 ? 6.844 2.078 16.828 1.00 96.31 150 VAL A C 1
ATOM 1122 O O . VAL A 1 150 ? 7.089 1.900 18.016 1.00 96.31 150 VAL A O 1
ATOM 1125 N N . GLY A 1 151 ? 7.673 1.665 15.865 1.00 96.06 151 GLY A N 1
ATOM 1126 C CA . GLY A 1 151 ? 8.918 0.932 16.114 1.00 96.06 151 GLY A CA 1
ATOM 1127 C C . GLY A 1 151 ? 8.718 -0.525 16.552 1.00 96.06 151 GLY A C 1
ATOM 1128 O O . GLY 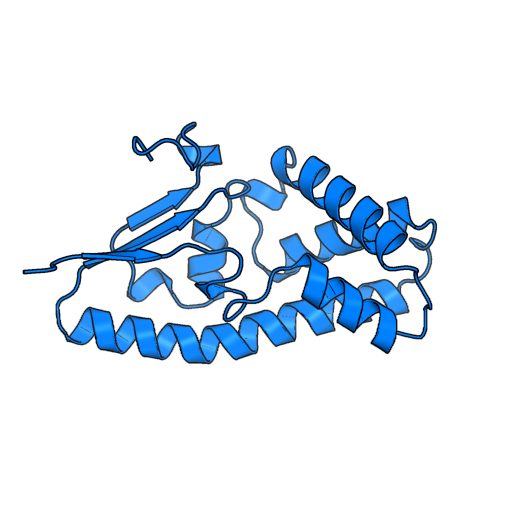A 1 151 ? 9.650 -1.131 17.073 1.00 96.06 151 GLY A O 1
ATOM 1129 N N . LEU A 1 152 ? 7.525 -1.084 16.344 1.00 96.06 152 LEU A N 1
ATOM 1130 C CA . LEU A 1 152 ? 7.149 -2.467 16.654 1.00 96.06 152 LEU A CA 1
ATOM 1131 C C . LEU A 1 152 ? 6.717 -3.148 15.360 1.00 96.06 152 LEU A C 1
ATOM 1133 O O . LEU A 1 152 ? 6.074 -2.508 14.537 1.00 96.06 152 LEU A O 1
ATOM 1137 N N . TYR A 1 153 ? 7.060 -4.420 15.165 1.00 96.00 153 TYR A N 1
ATOM 1138 C CA . TYR A 1 153 ? 6.862 -5.115 13.890 1.00 96.00 153 TYR A CA 1
ATOM 1139 C C . TYR A 1 153 ? 6.256 -6.496 14.113 1.00 96.00 153 TYR A C 1
ATOM 1141 O O . TYR A 1 153 ? 6.739 -7.261 14.945 1.00 96.00 153 TYR A O 1
ATOM 1149 N N . LYS A 1 154 ? 5.269 -6.873 13.294 1.00 95.06 154 LYS A N 1
ATOM 1150 C CA . LYS A 1 154 ? 4.8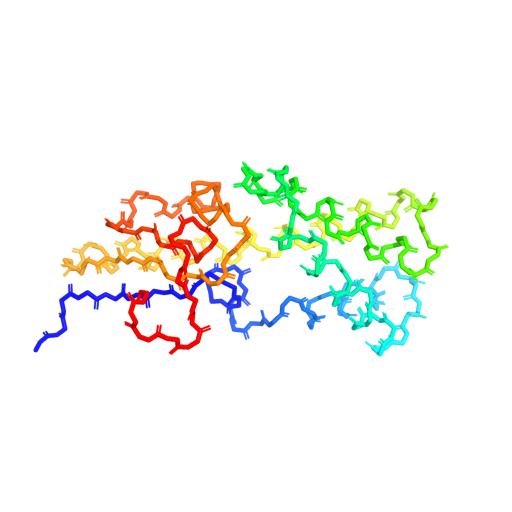23 -8.270 13.206 1.00 95.06 154 LYS A CA 1
ATOM 1151 C C . LYS A 1 154 ? 6.022 -9.143 12.794 1.00 95.06 154 LYS A C 1
ATOM 1153 O O . LYS A 1 154 ? 6.780 -8.721 11.916 1.00 95.06 154 LYS A O 1
ATOM 1158 N N . PRO A 1 155 ? 6.196 -10.350 13.362 1.00 95.50 155 PRO A N 1
ATOM 1159 C CA . PRO A 1 155 ? 5.218 -11.109 14.146 1.00 95.50 155 PRO A CA 1
ATOM 1160 C C . PRO A 1 155 ? 5.244 -10.855 15.666 1.00 95.50 155 PRO A C 1
ATOM 1162 O O . PRO A 1 155 ? 4.646 -11.639 16.400 1.00 95.50 155 PRO A O 1
ATOM 1165 N N . ASP A 1 156 ? 5.926 -9.815 16.157 1.00 95.69 156 ASP A N 1
ATOM 1166 C CA . ASP A 1 156 ? 5.895 -9.471 17.584 1.00 95.69 156 ASP A CA 1
ATOM 1167 C C . ASP A 1 156 ? 4.462 -9.083 18.002 1.00 95.69 156 ASP A C 1
ATOM 1169 O O . ASP A 1 156 ? 3.898 -8.166 17.407 1.00 95.69 156 ASP A O 1
ATOM 1173 N N . PRO A 1 157 ? 3.846 -9.752 18.996 1.00 94.06 157 PRO A N 1
ATOM 1174 C CA . PRO A 1 157 ? 2.487 -9.447 19.443 1.00 94.06 157 PRO A CA 1
ATOM 1175 C C . PRO A 1 157 ? 2.355 -8.122 20.212 1.00 94.06 157 PRO A C 1
ATOM 1177 O O . PRO A 1 157 ? 1.245 -7.780 20.612 1.00 94.06 157 PRO A O 1
ATOM 1180 N N . ALA A 1 158 ? 3.453 -7.407 20.482 1.00 94.06 158 ALA A N 1
ATOM 1181 C CA . ALA A 1 158 ? 3.411 -6.098 21.129 1.00 94.06 158 ALA A CA 1
ATOM 1182 C C . ALA A 1 158 ? 2.818 -4.987 20.240 1.00 94.06 158 ALA A C 1
ATOM 1184 O O . ALA A 1 158 ? 2.423 -3.950 20.778 1.00 94.06 158 ALA A O 1
ATOM 1185 N N . ILE A 1 159 ? 2.794 -5.185 18.913 1.00 92.19 159 ILE A N 1
ATOM 1186 C CA . ILE A 1 159 ? 2.213 -4.249 17.933 1.00 92.19 159 ILE A CA 1
ATOM 1187 C C . ILE A 1 159 ? 0.680 -4.298 17.894 1.00 92.19 159 ILE A C 1
ATOM 1189 O O . ILE A 1 159 ? 0.100 -5.403 18.003 1.00 92.19 159 ILE A O 1
#

Foldseek 3Di:
DAAADEAEVACTLQNVNDHPLVLLQVLCVVLPHPDDSVLSVVQQVQLVVCLLPDPCNLADELLVSLLSSLCSSCVSVVNNVPPVSSVSSSCSSSVSRLVSLVVVLVVLVVCVVVNHAYEYAYCHSNHQVNHCVNSVNVVSHPYYHHCSVVVHDPPPPVD

Secondary structure (DSSP, 8-state):
---EEEE-IIIIITTTT--HHHHHHHHHHHTT----HHHHHHHHHHHHHHHTT-TTGGG--HHHHHHHHHHHHHHHHT-TT-HHHHHHHHHHHHHHHHHHHHHHHHHHHHHHHTTPEEEEEE--SS-HHHHHHHTT-GGGEEEEEEHHHHT--TT-TT-

Sequence (159 aa):
MIRGILFDMGGTLDGDGLHWLDRFVVLYAGSGLTVPRDRVRAAFDEAERLAASDDQIATAGLDEMIERHVGWQLANLGASADATLHERLVQGFVRSVRDVAATNARVLADLAGRGFRLGVVSNGCGNVGALCADLGYAPYLSAIIDSRRVGLYKPDPAI